Protein AF-A0A4Q0P5L7-F1 (afdb_monomer_lite)

Secondary structure (DSSP, 8-state):
-GGGTTT--SS-SHHHHHHHHHHHHHS---HHHHHHHHHHHHHHHHHHHHHHHHHHHHHHHHT--S--

Organism: NCBI:txid283736

Structure (mmCIF, N/CA/C/O backbone):
data_AF-A0A4Q0P5L7-F1
#
_entry.id   AF-A0A4Q0P5L7-F1
#
loop_
_atom_site.group_PDB
_atom_site.id
_atom_site.type_symbol
_atom_site.label_atom_id
_atom_site.label_alt_id
_atom_site.label_comp_id
_atom_site.label_asym_id
_atom_site.label_entity_id
_atom_site.label_seq_id
_atom_site.pdbx_PDB_ins_code
_atom_site.Cartn_x
_atom_site.Cartn_y
_atom_site.Cartn_z
_atom_site.occupancy
_atom_site.B_iso_or_equiv
_atom_site.auth_seq_id
_atom_site.auth_comp_id
_atom_site.auth_asym_id
_atom_site.auth_atom_id
_atom_site.pdbx_PDB_model_num
ATOM 1 N N . MET A 1 1 ? -0.745 -10.103 -26.031 1.00 45.19 1 MET A N 1
ATOM 2 C CA . MET A 1 1 ? -1.180 -9.828 -24.644 1.00 45.19 1 MET A CA 1
ATOM 3 C C . MET A 1 1 ? -0.987 -8.354 -24.259 1.00 45.19 1 MET A C 1
ATOM 5 O O . MET A 1 1 ? -1.230 -8.003 -23.116 1.00 45.19 1 MET A O 1
ATOM 9 N N . ASP A 1 2 ? -0.680 -7.461 -25.209 1.00 41.69 2 ASP A N 1
ATOM 10 C CA . ASP A 1 2 ? -0.281 -6.072 -24.900 1.00 41.69 2 ASP A CA 1
ATOM 11 C C . ASP A 1 2 ? -1.426 -5.057 -24.829 1.00 41.69 2 ASP A C 1
ATOM 13 O O . ASP A 1 2 ? -1.235 -3.925 -24.405 1.00 41.69 2 ASP A O 1
ATOM 17 N N . ARG A 1 3 ? -2.644 -5.450 -25.219 1.00 37.59 3 ARG A N 1
ATOM 18 C CA . ARG A 1 3 ? -3.802 -4.539 -25.260 1.00 37.59 3 ARG A CA 1
ATOM 19 C C . ARG A 1 3 ? -4.537 -4.409 -23.930 1.00 37.59 3 ARG A C 1
ATOM 21 O O . ARG A 1 3 ? -5.346 -3.504 -23.780 1.00 37.59 3 ARG A O 1
ATOM 28 N N . ALA A 1 4 ? -4.262 -5.307 -22.986 1.00 44.75 4 ALA A N 1
ATOM 29 C CA . ALA A 1 4 ? -4.942 -5.317 -21.700 1.00 44.75 4 ALA A CA 1
ATOM 30 C C . ALA A 1 4 ? -4.354 -4.315 -20.705 1.00 44.75 4 ALA A C 1
ATOM 32 O O . ALA A 1 4 ? -4.995 -4.103 -19.699 1.00 44.75 4 ALA A O 1
ATOM 33 N N . VAL A 1 5 ? -3.179 -3.717 -20.956 1.00 50.66 5 VAL A N 1
ATOM 34 C CA . VAL A 1 5 ? -2.500 -2.829 -19.984 1.00 50.66 5 VAL A CA 1
ATOM 35 C C . VAL A 1 5 ? -2.409 -1.382 -20.443 1.00 50.66 5 VAL A C 1
ATOM 37 O O . VAL A 1 5 ? -2.426 -0.480 -19.618 1.00 50.66 5 VAL A O 1
ATOM 40 N N . THR A 1 6 ? -2.413 -1.127 -21.751 1.00 43.31 6 THR A N 1
ATOM 41 C CA . THR A 1 6 ? -2.362 0.244 -22.281 1.00 43.31 6 THR A CA 1
ATOM 42 C C . THR A 1 6 ? -3.696 0.993 -22.192 1.00 43.31 6 THR A C 1
ATOM 44 O O . THR A 1 6 ? -3.739 2.166 -22.534 1.00 43.31 6 THR A O 1
ATOM 47 N N . ASN A 1 7 ? -4.779 0.322 -21.779 1.00 41.00 7 ASN A N 1
ATOM 48 C CA . ASN A 1 7 ? -6.134 0.882 -21.708 1.00 41.00 7 ASN A CA 1
ATOM 49 C C . ASN A 1 7 ? -6.868 0.535 -20.399 1.00 41.00 7 ASN A C 1
ATOM 51 O O . ASN A 1 7 ? -8.090 0.648 -20.341 1.00 41.00 7 ASN A O 1
ATOM 55 N N . ILE A 1 8 ? -6.152 0.085 -19.361 1.00 48.03 8 ILE A N 1
ATOM 56 C CA . ILE A 1 8 ? -6.765 -0.046 -18.036 1.00 48.03 8 ILE A CA 1
ATOM 57 C C . ILE A 1 8 ? -6.966 1.370 -17.515 1.00 48.03 8 ILE A C 1
ATOM 59 O O . ILE A 1 8 ? -6.006 2.129 -17.385 1.00 48.03 8 ILE A O 1
ATOM 63 N N . GLU A 1 9 ? -8.209 1.722 -17.223 1.00 53.53 9 GLU A N 1
ATOM 64 C CA . GLU A 1 9 ? -8.574 2.901 -16.448 1.00 53.53 9 GLU A CA 1
ATOM 65 C C . GLU A 1 9 ? -7.985 2.790 -15.022 1.00 53.53 9 GLU A C 1
ATOM 67 O O . GLU A 1 9 ? -8.685 2.487 -14.065 1.00 53.53 9 GLU A O 1
ATOM 7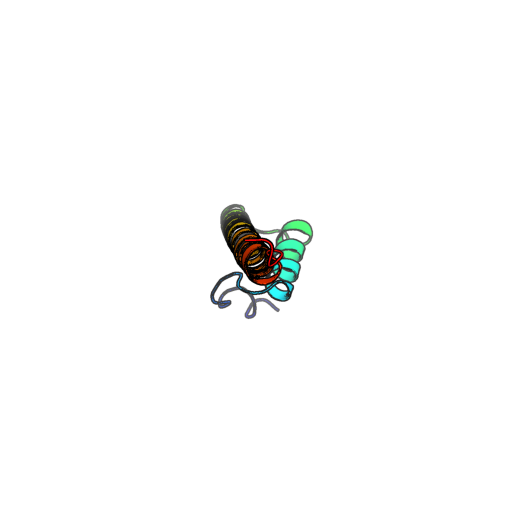2 N N . GLY A 1 10 ? -6.672 2.992 -14.875 1.00 66.62 10 GLY A N 1
ATOM 73 C CA . GLY A 1 10 ? -5.954 2.986 -13.597 1.00 66.62 10 GLY A CA 1
ATOM 74 C C . GLY A 1 10 ? -5.925 1.645 -12.841 1.00 66.62 10 GLY A C 1
ATOM 75 O O . GLY A 1 10 ? -6.681 0.715 -13.102 1.00 66.62 10 GLY A O 1
ATOM 76 N N . ILE A 1 11 ? -5.024 1.537 -11.861 1.00 81.88 11 ILE A N 1
ATOM 77 C CA . ILE A 1 11 ? -5.019 0.420 -10.906 1.00 81.88 11 ILE A CA 1
ATOM 78 C C . ILE A 1 11 ? -6.114 0.710 -9.875 1.00 81.88 11 ILE A C 1
ATOM 80 O O . ILE A 1 11 ? -5.943 1.576 -9.019 1.00 81.88 11 ILE A O 1
ATOM 84 N N . SER A 1 12 ? -7.264 0.051 -10.022 1.00 81.06 12 SER A N 1
ATOM 85 C CA . SER A 1 12 ? -8.485 0.317 -9.243 1.00 81.06 12 SER A CA 1
ATOM 86 C C . SER A 1 12 ? -9.062 -0.916 -8.536 1.00 81.06 12 SER A C 1
ATOM 88 O O . SER A 1 12 ? -10.036 -0.789 -7.798 1.00 81.06 12 SER A O 1
ATOM 90 N N . ASP A 1 13 ? -8.445 -2.089 -8.710 1.00 86.06 13 ASP A N 1
ATOM 91 C CA . ASP A 1 13 ? -8.764 -3.315 -7.974 1.00 86.06 13 ASP A CA 1
ATOM 92 C C . ASP A 1 13 ? -7.496 -4.153 -7.707 1.00 86.06 13 ASP A C 1
ATOM 94 O O . ASP A 1 13 ? -6.490 -4.042 -8.419 1.00 86.06 13 ASP A O 1
ATOM 98 N N . GLY A 1 14 ? -7.550 -5.010 -6.683 1.00 86.56 14 GLY A N 1
ATOM 99 C CA . GLY A 1 14 ? -6.413 -5.811 -6.223 1.00 86.56 14 GLY A CA 1
ATOM 100 C C . GLY A 1 14 ? -5.888 -6.836 -7.238 1.00 86.56 14 GLY A C 1
ATOM 101 O O . GLY A 1 14 ? -4.688 -7.104 -7.278 1.00 86.56 14 GLY A O 1
ATOM 102 N N . GLY A 1 15 ? -6.742 -7.390 -8.098 1.00 90.19 15 GLY A N 1
ATOM 103 C CA . GLY A 1 15 ? -6.360 -8.271 -9.201 1.00 90.19 15 GLY A CA 1
ATOM 104 C C . GLY A 1 15 ? -5.571 -7.539 -10.287 1.00 90.19 15 GLY A C 1
ATOM 105 O O . GLY A 1 15 ? -4.529 -8.028 -10.730 1.00 90.19 15 GLY A O 1
ATOM 106 N N . VAL A 1 16 ? -6.006 -6.335 -10.670 1.00 90.19 16 VAL A N 1
ATOM 107 C CA . VAL A 1 16 ? -5.241 -5.459 -11.575 1.00 90.19 16 VAL A CA 1
ATOM 108 C C . VAL A 1 16 ? -3.914 -5.042 -10.940 1.00 90.19 16 VAL A C 1
ATOM 110 O O . VAL A 1 16 ? -2.884 -5.087 -11.616 1.00 90.19 16 VAL A O 1
ATOM 113 N N . ALA A 1 17 ? -3.906 -4.700 -9.647 1.00 92.12 17 ALA A N 1
ATOM 114 C CA . ALA A 1 17 ? -2.681 -4.374 -8.915 1.00 92.12 17 ALA A CA 1
ATOM 115 C C . ALA A 1 17 ? -1.681 -5.543 -8.928 1.00 92.12 17 ALA A C 1
ATOM 117 O O . ALA A 1 17 ? -0.497 -5.343 -9.202 1.00 92.12 17 ALA A O 1
ATOM 118 N N . LEU A 1 18 ? -2.157 -6.776 -8.719 1.00 92.44 18 LEU A N 1
ATOM 119 C CA . LEU A 1 18 ? -1.326 -7.980 -8.765 1.00 92.44 18 LEU A CA 1
ATOM 120 C C . LEU A 1 18 ? -0.699 -8.196 -10.148 1.00 92.44 18 LEU A C 1
ATOM 122 O O . LEU A 1 18 ? 0.497 -8.473 -10.253 1.00 92.44 18 LEU A O 1
ATOM 126 N N . ILE A 1 19 ? -1.490 -8.046 -11.213 1.00 91.31 19 ILE A N 1
ATOM 127 C CA . ILE A 1 19 ? -0.998 -8.180 -12.590 1.00 91.31 19 ILE A CA 1
ATOM 128 C C . ILE A 1 19 ? 0.029 -7.084 -12.900 1.00 91.31 19 ILE A C 1
ATOM 130 O O . ILE A 1 19 ? 1.083 -7.379 -13.463 1.00 91.31 19 ILE A O 1
ATOM 134 N N . ALA A 1 20 ? -0.240 -5.835 -12.514 1.00 90.44 20 ALA A N 1
ATOM 135 C CA . ALA A 1 20 ? 0.670 -4.712 -12.726 1.00 90.44 20 ALA A CA 1
ATOM 136 C C . ALA A 1 20 ? 2.000 -4.898 -11.976 1.00 90.44 20 ALA A C 1
ATOM 138 O O . ALA A 1 20 ? 3.069 -4.671 -12.544 1.00 90.44 20 ALA A O 1
ATOM 139 N N . TYR A 1 21 ? 1.952 -5.391 -10.737 1.00 92.38 21 TYR A N 1
ATOM 140 C CA . TYR A 1 21 ? 3.150 -5.729 -9.976 1.00 92.38 21 TYR A CA 1
ATOM 141 C C . TYR A 1 21 ? 3.944 -6.869 -10.630 1.00 92.38 21 TYR A C 1
ATOM 143 O O . TYR A 1 21 ? 5.160 -6.767 -10.780 1.00 92.38 21 TYR A O 1
ATOM 151 N N . GLY A 1 22 ? 3.267 -7.924 -11.096 1.00 92.12 22 GLY A N 1
ATOM 152 C CA . GLY A 1 22 ? 3.909 -9.016 -11.832 1.00 92.12 22 GLY A CA 1
ATOM 153 C C . GLY A 1 22 ? 4.626 -8.530 -13.096 1.00 92.12 22 GLY A C 1
ATOM 154 O O . GLY A 1 22 ? 5.758 -8.933 -13.355 1.00 92.12 22 GLY A O 1
ATOM 155 N N . LYS A 1 23 ? 4.009 -7.600 -13.834 1.00 89.06 23 LYS A N 1
ATOM 156 C CA . LYS A 1 23 ? 4.617 -6.952 -15.007 1.00 89.06 23 LYS A CA 1
ATOM 157 C C . LYS A 1 23 ? 5.891 -6.197 -14.662 1.00 89.06 23 LYS A C 1
ATOM 159 O O . LYS A 1 23 ? 6.879 -6.339 -15.369 1.00 89.06 23 LYS A O 1
ATOM 164 N N . LEU A 1 24 ? 5.891 -5.456 -13.556 1.00 89.25 24 LEU A N 1
ATOM 165 C CA . LEU A 1 24 ? 7.068 -4.721 -13.091 1.00 89.25 24 LEU A CA 1
ATOM 166 C C . LEU A 1 24 ? 8.257 -5.638 -12.746 1.00 89.25 24 LEU A C 1
ATOM 168 O O . LEU A 1 24 ? 9.401 -5.230 -12.914 1.00 89.25 24 LEU A O 1
ATOM 172 N N . GLN A 1 25 ? 7.996 -6.853 -12.252 1.00 88.25 25 GLN A N 1
ATOM 173 C CA . GLN A 1 25 ? 9.038 -7.785 -11.798 1.00 88.25 25 GLN A CA 1
ATOM 174 C C . GLN A 1 25 ? 9.556 -8.731 -12.891 1.00 88.25 25 GLN A C 1
ATOM 176 O O . GLN A 1 25 ? 10.696 -9.185 -12.813 1.00 88.25 25 GLN A O 1
ATOM 181 N N . LEU A 1 26 ? 8.712 -9.086 -13.864 1.00 85.50 26 LEU A N 1
ATOM 182 C CA . LEU A 1 26 ? 8.973 -10.187 -14.800 1.00 85.50 26 LEU A CA 1
ATOM 183 C C . LEU A 1 26 ? 9.153 -9.742 -16.257 1.00 85.50 26 LEU A C 1
ATOM 185 O O . LEU A 1 26 ? 9.741 -10.487 -17.040 1.00 85.50 26 LEU A O 1
ATOM 189 N N . GLU A 1 27 ? 8.639 -8.571 -16.640 1.00 83.50 27 GLU A N 1
ATOM 190 C CA . GLU A 1 27 ? 8.759 -8.037 -18.001 1.00 83.50 27 GLU A CA 1
ATOM 191 C C . GLU A 1 27 ? 9.872 -6.975 -18.064 1.00 83.50 27 GLU A C 1
ATOM 193 O O . GLU A 1 27 ? 10.104 -6.240 -17.105 1.00 83.50 27 GLU A O 1
ATOM 198 N N . ASP A 1 28 ? 10.553 -6.859 -19.210 1.00 81.31 28 ASP A N 1
ATOM 199 C CA . ASP A 1 28 ? 11.496 -5.759 -19.454 1.00 81.31 28 ASP A CA 1
ATOM 200 C C . ASP A 1 28 ? 10.710 -4.476 -19.765 1.00 81.31 28 ASP A C 1
ATOM 202 O O . ASP A 1 28 ? 10.386 -4.153 -20.914 1.00 81.31 28 ASP A O 1
ATOM 206 N N . VAL A 1 29 ? 10.299 -3.784 -18.702 1.00 84.19 29 VAL A N 1
ATOM 207 C CA . VAL A 1 29 ? 9.536 -2.539 -18.788 1.00 84.19 29 VAL A CA 1
ATOM 208 C C . VAL A 1 29 ? 10.471 -1.353 -18.982 1.0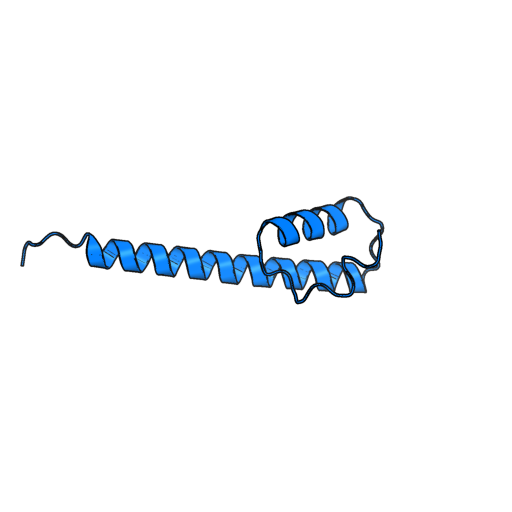0 84.19 29 VAL A C 1
ATOM 210 O O . VAL A 1 29 ? 11.423 -1.139 -18.232 1.00 84.19 29 VAL A O 1
ATOM 213 N N . SER A 1 30 ? 10.149 -0.498 -19.957 1.00 87.88 30 SER A N 1
ATOM 214 C CA . SER A 1 30 ? 10.859 0.775 -20.117 1.00 87.88 30 SER A CA 1
ATOM 215 C C . SER A 1 30 ? 10.816 1.590 -18.819 1.00 87.88 30 SER A C 1
ATOM 217 O O . SER A 1 30 ? 9.793 1.605 -18.135 1.00 87.88 30 SER A O 1
ATOM 219 N N . LYS A 1 31 ? 11.879 2.350 -18.519 1.00 86.19 31 LYS A N 1
ATOM 220 C CA . LYS A 1 31 ? 11.955 3.191 -17.305 1.00 86.19 31 LYS A CA 1
ATOM 221 C C . LYS A 1 31 ? 10.708 4.055 -17.083 1.00 86.19 31 LYS A C 1
ATOM 223 O O . LYS A 1 31 ? 10.244 4.183 -15.959 1.00 86.19 31 LYS A O 1
ATOM 228 N N . ARG A 1 32 ? 10.159 4.635 -18.157 1.00 84.81 32 ARG A N 1
ATOM 229 C CA . ARG A 1 32 ? 8.942 5.455 -18.092 1.00 84.81 32 ARG A CA 1
ATOM 230 C C . ARG A 1 32 ? 7.708 4.623 -17.732 1.00 84.81 32 ARG A C 1
ATOM 232 O O . ARG A 1 32 ? 6.982 5.006 -16.829 1.00 84.81 32 ARG A O 1
ATOM 239 N N . GLY A 1 33 ? 7.507 3.484 -18.397 1.00 84.19 33 GLY A N 1
ATOM 240 C CA . GLY A 1 33 ? 6.379 2.594 -18.102 1.00 84.19 33 GLY A CA 1
ATOM 241 C C . GLY A 1 33 ? 6.458 1.975 -16.702 1.00 84.19 33 GLY A C 1
ATOM 242 O O . GLY A 1 33 ? 5.443 1.871 -16.025 1.00 84.19 33 GLY A O 1
ATOM 243 N N . GLY A 1 34 ? 7.663 1.636 -16.230 1.00 88.69 34 GLY A N 1
ATOM 244 C CA . GLY A 1 34 ? 7.884 1.163 -14.860 1.00 88.69 34 GLY A CA 1
ATOM 245 C C . GLY A 1 34 ? 7.483 2.202 -13.810 1.00 88.69 34 GLY A C 1
ATOM 246 O O . GLY A 1 34 ? 6.752 1.872 -12.882 1.00 88.69 34 GLY A O 1
ATOM 247 N N . LEU A 1 35 ? 7.872 3.470 -14.006 1.00 89.31 35 LEU A N 1
ATOM 248 C CA . LEU A 1 35 ? 7.467 4.579 -13.131 1.00 89.31 35 LEU A CA 1
ATOM 249 C C . LEU A 1 35 ? 5.949 4.821 -13.145 1.00 89.31 35 LEU A C 1
ATOM 251 O O . LEU A 1 35 ? 5.369 5.165 -12.119 1.00 89.31 35 LEU A O 1
ATOM 255 N N . GLU A 1 36 ? 5.284 4.660 -14.289 1.00 87.88 36 GLU A N 1
ATOM 256 C CA . GLU A 1 36 ? 3.821 4.779 -14.380 1.00 87.88 36 GLU A CA 1
ATOM 257 C C . GLU A 1 36 ? 3.114 3.669 -13.585 1.00 87.88 36 GLU A C 1
ATOM 259 O O . GLU A 1 36 ? 2.171 3.952 -12.843 1.00 87.88 36 GLU A O 1
ATOM 264 N N . ILE A 1 37 ? 3.606 2.428 -13.678 1.00 89.88 37 ILE A N 1
ATOM 265 C CA . ILE A 1 37 ? 3.100 1.290 -12.896 1.00 89.88 37 I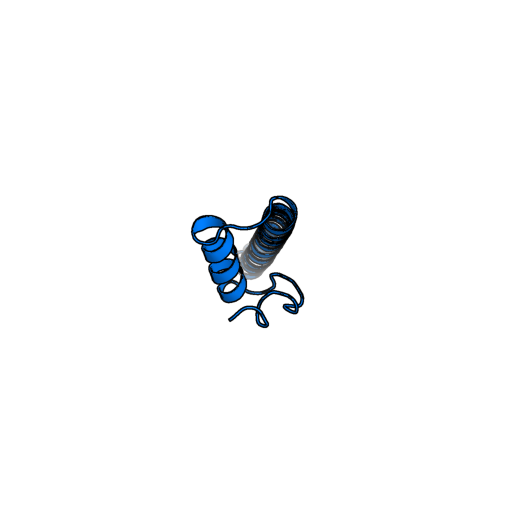LE A CA 1
ATOM 266 C C . ILE A 1 37 ? 3.331 1.512 -11.398 1.00 89.88 37 ILE A C 1
ATOM 268 O O . ILE A 1 37 ? 2.403 1.338 -10.609 1.00 89.88 37 ILE A O 1
ATOM 272 N N . GLU A 1 38 ? 4.536 1.925 -11.002 1.00 91.44 38 GLU A N 1
ATOM 273 C CA . GLU A 1 38 ? 4.888 2.196 -9.604 1.00 91.44 38 GLU A CA 1
ATOM 274 C C . GLU A 1 38 ? 3.978 3.269 -8.994 1.00 91.44 38 GLU A C 1
ATOM 276 O O . GLU A 1 38 ? 3.375 3.050 -7.944 1.00 91.44 38 GLU A O 1
ATOM 281 N N . ASN A 1 39 ? 3.790 4.392 -9.691 1.00 91.00 39 ASN A N 1
ATOM 282 C CA . ASN A 1 39 ? 2.896 5.460 -9.241 1.00 91.00 39 ASN A CA 1
ATOM 283 C C . ASN A 1 39 ? 1.438 4.992 -9.122 1.00 91.00 39 ASN A C 1
ATOM 285 O O . ASN A 1 39 ? 0.735 5.378 -8.185 1.00 91.00 39 ASN A O 1
ATOM 289 N N . GLY A 1 40 ? 0.972 4.156 -10.053 1.00 90.75 40 GLY A N 1
ATOM 290 C CA . GLY A 1 40 ? -0.363 3.569 -9.979 1.00 90.75 40 GLY A CA 1
ATOM 291 C C . GLY A 1 40 ? -0.531 2.651 -8.764 1.00 90.75 40 GLY A C 1
ATOM 292 O O . GLY A 1 40 ? -1.543 2.739 -8.072 1.00 90.75 40 GLY A O 1
ATOM 293 N N . LEU A 1 41 ? 0.470 1.813 -8.477 1.00 92.69 41 LEU A N 1
ATOM 294 C CA . LEU A 1 41 ? 0.470 0.909 -7.325 1.00 92.69 41 LEU A CA 1
ATOM 295 C C . LEU A 1 41 ? 0.479 1.684 -6.004 1.00 92.69 41 LEU A C 1
ATOM 297 O O . LEU A 1 41 ? -0.289 1.353 -5.107 1.00 92.69 41 LEU A O 1
ATOM 301 N N . LEU A 1 42 ? 1.292 2.738 -5.895 1.00 93.12 42 LEU A N 1
ATOM 302 C CA . LEU A 1 42 ? 1.333 3.594 -4.704 1.00 93.12 42 LEU A CA 1
ATOM 303 C C . LEU A 1 42 ? -0.029 4.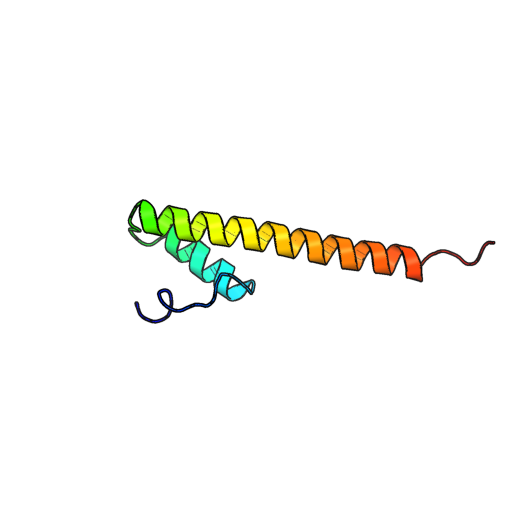236 -4.429 1.00 93.12 42 LEU A C 1
ATOM 305 O O . LEU A 1 42 ? -0.534 4.157 -3.311 1.00 93.12 42 LEU A O 1
ATOM 309 N N . ARG A 1 43 ? -0.667 4.791 -5.464 1.00 90.50 43 ARG A N 1
ATOM 310 C CA . ARG A 1 43 ? -1.995 5.399 -5.332 1.00 90.50 43 ARG A CA 1
ATOM 311 C C . ARG A 1 43 ? -3.071 4.383 -4.944 1.00 90.50 43 ARG A C 1
ATOM 313 O O . ARG A 1 43 ? -3.962 4.710 -4.163 1.00 90.50 43 ARG A O 1
ATOM 320 N N . TYR A 1 44 ? -2.991 3.163 -5.472 1.00 91.50 44 TYR A N 1
ATOM 321 C CA . TYR A 1 44 ? -3.887 2.075 -5.088 1.00 91.50 44 TYR A CA 1
ATOM 322 C C . TYR A 1 44 ? -3.690 1.676 -3.613 1.00 91.50 44 TYR A C 1
ATOM 324 O O . TYR A 1 44 ? -4.662 1.604 -2.866 1.00 91.50 44 TYR A O 1
ATOM 332 N N . CYS A 1 45 ? -2.444 1.532 -3.149 1.00 92.69 45 CYS A N 1
ATOM 333 C CA . CYS A 1 45 ? -2.130 1.255 -1.741 1.00 92.69 45 CYS A CA 1
ATOM 334 C C . CYS A 1 45 ? -2.641 2.346 -0.782 1.00 92.69 45 CYS A C 1
ATOM 336 O O . CYS A 1 45 ? -3.128 2.038 0.311 1.00 92.69 45 CYS A O 1
ATOM 338 N N . GLU A 1 46 ? -2.539 3.620 -1.171 1.00 92.81 46 GLU A N 1
ATOM 339 C CA . GLU A 1 46 ? -3.095 4.741 -0.401 1.00 92.81 46 GLU A CA 1
ATOM 340 C C . GLU A 1 46 ? -4.622 4.645 -0.290 1.00 92.81 46 GLU A C 1
ATOM 342 O O . GLU A 1 46 ? -5.177 4.815 0.799 1.00 92.81 46 GLU A O 1
ATOM 347 N N . LEU A 1 47 ? -5.302 4.330 -1.398 1.00 90.50 47 LEU A N 1
ATOM 348 C CA . LEU A 1 47 ? -6.756 4.184 -1.434 1.00 90.50 47 LEU A CA 1
ATOM 349 C C . LEU A 1 47 ? -7.235 2.992 -0.593 1.00 90.50 47 LEU A C 1
ATOM 351 O O . LEU A 1 47 ? -8.178 3.143 0.185 1.00 90.50 47 LEU A O 1
ATOM 355 N N . ASP A 1 48 ? -6.559 1.845 -0.686 1.00 92.12 48 ASP A N 1
ATOM 356 C CA . ASP A 1 48 ? -6.864 0.652 0.113 1.00 92.12 48 ASP A CA 1
ATOM 357 C C . ASP A 1 48 ? -6.660 0.913 1.613 1.00 92.12 48 ASP A C 1
ATOM 359 O O . ASP A 1 48 ? -7.481 0.515 2.444 1.00 92.12 48 ASP A O 1
ATOM 363 N N . THR A 1 49 ? -5.608 1.656 1.973 1.00 93.62 49 THR A N 1
ATOM 364 C CA . THR A 1 49 ? -5.367 2.069 3.364 1.00 93.62 49 THR A CA 1
ATOM 365 C C . THR A 1 49 ? -6.480 2.987 3.867 1.00 93.62 49 THR A C 1
ATOM 367 O O . THR A 1 49 ? -6.975 2.808 4.982 1.00 93.62 49 THR A O 1
ATOM 370 N N . LEU A 1 50 ? -6.919 3.948 3.049 1.00 95.00 50 LEU A N 1
ATOM 371 C CA . LEU A 1 50 ? -8.025 4.837 3.398 1.00 95.00 50 LEU A CA 1
ATOM 372 C C . LEU A 1 50 ? -9.336 4.061 3.583 1.00 95.00 50 LEU A C 1
ATOM 374 O O . LEU A 1 50 ? -10.046 4.293 4.563 1.00 95.00 50 LEU A O 1
ATOM 378 N N . ALA A 1 51 ? -9.638 3.117 2.689 1.00 94.00 51 ALA A N 1
ATOM 379 C CA . ALA A 1 51 ? -10.821 2.268 2.792 1.00 94.00 51 ALA A CA 1
ATOM 380 C C . ALA A 1 51 ? -10.811 1.437 4.087 1.00 94.00 51 ALA A C 1
ATOM 382 O O . ALA A 1 51 ? -11.820 1.377 4.794 1.00 94.00 51 ALA A O 1
ATOM 383 N N . LEU A 1 52 ? -9.659 0.863 4.455 1.00 95.88 52 LEU A N 1
ATOM 384 C CA . LEU A 1 52 ? -9.493 0.131 5.713 1.00 95.88 52 LEU A CA 1
ATOM 385 C C . LEU A 1 52 ? -9.757 1.022 6.936 1.00 95.88 52 LEU A C 1
ATOM 387 O O . LEU A 1 52 ? -10.458 0.604 7.859 1.00 95.88 52 LEU A O 1
ATOM 391 N N . VAL A 1 53 ? -9.232 2.251 6.940 1.00 97.69 53 VAL A N 1
ATOM 392 C CA . VAL A 1 53 ? -9.467 3.221 8.022 1.00 97.69 53 VAL A CA 1
ATOM 393 C C . VAL A 1 53 ? -10.947 3.590 8.117 1.00 97.69 53 VAL A C 1
ATOM 395 O O . VAL A 1 53 ? -11.492 3.596 9.216 1.00 97.69 53 VAL A O 1
ATOM 398 N N . MET A 1 54 ? -11.625 3.831 6.991 1.00 97.25 54 MET A N 1
ATOM 399 C CA . MET A 1 54 ? -13.066 4.117 6.977 1.00 97.25 54 MET A CA 1
ATOM 400 C C . MET A 1 54 ? -13.886 2.979 7.598 1.00 97.25 54 MET A C 1
ATOM 402 O O . MET A 1 54 ? -14.773 3.226 8.416 1.00 97.25 54 MET A O 1
ATOM 406 N N . ILE A 1 55 ? -13.564 1.731 7.248 1.00 96.81 55 ILE A N 1
ATOM 407 C CA . ILE A 1 55 ? -14.212 0.540 7.810 1.00 96.81 55 ILE A CA 1
ATOM 408 C C . ILE A 1 55 ? -13.941 0.435 9.318 1.00 96.81 55 ILE A C 1
ATOM 410 O O . ILE A 1 55 ? -14.860 0.174 10.098 1.00 96.81 55 ILE A O 1
ATOM 414 N N . LEU A 1 56 ? -12.696 0.661 9.747 1.00 96.31 56 LEU A N 1
ATOM 415 C CA . LEU A 1 56 ? -12.319 0.633 11.159 1.00 96.31 56 LEU A CA 1
ATOM 416 C C . LEU A 1 56 ? -13.072 1.694 11.970 1.00 96.31 56 LEU A C 1
ATOM 418 O O . LEU A 1 56 ? -13.613 1.373 13.026 1.00 96.31 56 LEU A O 1
ATOM 422 N N . GLU A 1 57 ? -13.125 2.936 11.489 1.00 96.69 57 GLU A N 1
ATOM 423 C CA . GLU A 1 57 ? -13.839 4.027 12.161 1.00 96.69 57 GLU A CA 1
ATOM 424 C C . GLU A 1 57 ? -15.339 3.737 1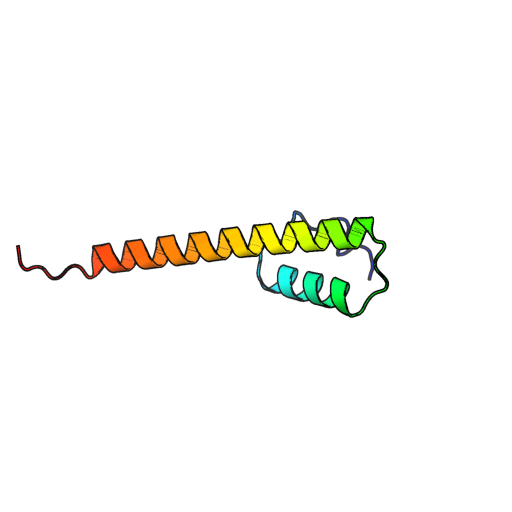2.268 1.00 96.69 57 GLU A C 1
ATOM 426 O O . GLU A 1 57 ? -15.921 3.907 13.342 1.00 96.69 57 GLU A O 1
ATOM 431 N N . TYR A 1 58 ? -15.946 3.188 11.213 1.00 96.06 58 TYR A N 1
ATOM 432 C CA . TYR A 1 58 ? -17.336 2.737 11.257 1.00 96.06 58 TYR A CA 1
ATOM 433 C C . TYR A 1 58 ? -17.565 1.688 12.354 1.00 96.06 58 TYR A C 1
ATOM 435 O O . TYR A 1 58 ? -18.455 1.842 13.192 1.00 96.06 58 TYR A O 1
ATOM 443 N N . PHE A 1 59 ? -16.736 0.642 12.415 1.00 95.00 59 PHE A N 1
ATOM 444 C CA . PHE A 1 59 ? -16.864 -0.372 13.463 1.00 95.00 59 PHE A CA 1
ATOM 445 C C . PHE A 1 59 ? -16.633 0.202 14.861 1.00 95.00 59 PHE A C 1
ATOM 447 O O . PHE A 1 59 ? -17.353 -0.152 15.795 1.00 95.00 59 PHE A O 1
ATOM 454 N N . ARG A 1 60 ? -15.673 1.120 15.017 1.00 92.56 60 ARG A N 1
ATOM 455 C CA . ARG A 1 60 ? -15.431 1.818 16.286 1.00 92.56 60 ARG A CA 1
ATOM 456 C C . ARG A 1 60 ? -16.628 2.638 16.734 1.00 92.56 60 ARG A C 1
ATOM 458 O O . ARG A 1 60 ? -16.796 2.793 17.937 1.00 92.56 60 ARG A O 1
A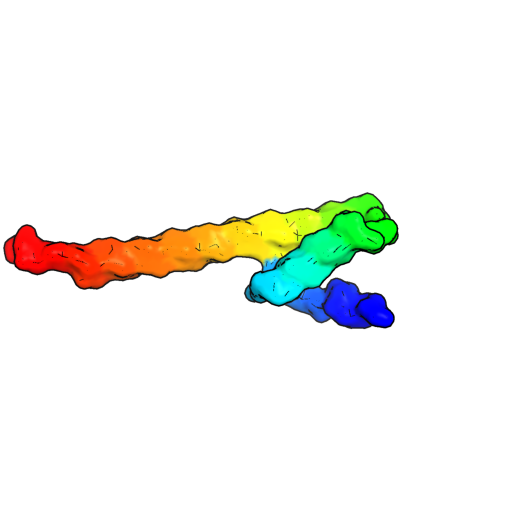TOM 465 N N . GLU A 1 61 ? -17.422 3.178 15.814 1.00 93.12 61 GLU A N 1
ATOM 466 C CA . GLU A 1 61 ? -18.648 3.908 16.128 1.00 93.12 61 GLU A CA 1
ATOM 467 C C . GLU A 1 61 ? -19.802 2.972 16.496 1.00 93.12 61 GLU A C 1
ATOM 469 O O . GLU A 1 61 ? -20.439 3.177 17.528 1.00 93.12 61 GLU A O 1
ATOM 474 N N . VAL A 1 62 ? -20.021 1.917 15.709 1.00 94.06 62 VAL A N 1
ATOM 475 C CA . VAL A 1 62 ? -21.122 0.959 15.908 1.00 94.06 62 VAL A CA 1
ATOM 476 C C . VAL A 1 62 ? -20.941 0.107 17.166 1.00 94.06 62 VAL A C 1
ATOM 478 O O . VAL A 1 62 ? -21.917 -0.214 17.838 1.00 94.06 62 VAL A O 1
ATOM 481 N N . ILE A 1 63 ? -19.701 -0.256 17.505 1.00 91.69 63 ILE A N 1
ATOM 482 C CA . ILE A 1 63 ? -19.382 -1.136 18.641 1.00 91.69 63 ILE A CA 1
ATOM 483 C C . ILE A 1 63 ? -19.175 -0.329 19.937 1.00 91.69 63 ILE A C 1
ATOM 485 O O . ILE A 1 63 ? -18.863 -0.912 20.976 1.00 91.69 63 ILE A O 1
ATOM 489 N N . LYS A 1 64 ? -19.367 1.006 19.937 1.00 79.44 64 LYS A N 1
ATOM 490 C CA . LYS A 1 64 ? -19.294 1.794 21.181 1.00 79.44 64 LYS A CA 1
ATOM 491 C C . LYS A 1 64 ? -20.225 1.161 22.220 1.00 79.44 64 LYS A C 1
ATOM 493 O O . LYS A 1 64 ? -21.430 1.090 21.975 1.00 79.44 64 LYS A O 1
ATOM 498 N N . PRO A 1 65 ? -19.703 0.695 23.370 1.00 71.75 65 PRO A N 1
ATOM 499 C CA . PRO A 1 65 ? -20.560 0.129 24.395 1.00 71.75 65 PRO A CA 1
ATOM 500 C C . PRO A 1 65 ? -21.563 1.201 24.830 1.00 71.75 65 PRO A C 1
ATOM 502 O O . PRO A 1 65 ? -21.167 2.331 25.127 1.00 71.75 65 PRO A O 1
ATOM 505 N N . LEU A 1 66 ? -22.854 0.846 24.865 1.00 66.25 66 LEU A N 1
ATOM 506 C CA . LEU A 1 66 ? -23.897 1.634 25.525 1.00 66.25 66 LEU A CA 1
ATOM 507 C C . LEU A 1 66 ? -23.622 1.631 27.037 1.00 66.25 66 LEU A C 1
ATOM 509 O O . LEU A 1 66 ? -24.260 0.920 27.796 1.00 66.25 66 LEU A O 1
ATOM 513 N N . ASN A 1 67 ? -22.626 2.392 27.468 1.00 63.00 67 ASN A N 1
ATOM 514 C CA . ASN A 1 67 ? -22.456 2.822 28.848 1.00 63.00 67 ASN A CA 1
ATOM 515 C C . ASN A 1 67 ? -22.209 4.331 28.806 1.00 63.00 67 ASN A C 1
ATOM 517 O O . ASN A 1 67 ? -21.092 4.817 28.994 1.00 63.00 67 ASN A O 1
ATOM 521 N N . ARG A 1 68 ? -23.275 5.057 28.477 1.00 55.75 68 ARG A N 1
ATOM 522 C CA . ARG A 1 68 ? -23.445 6.475 28.768 1.00 55.75 68 ARG A CA 1
ATOM 523 C C . ARG A 1 68 ? -24.796 6.664 29.427 1.00 55.75 68 ARG A C 1
ATOM 525 O O . ARG A 1 68 ? -25.753 6.029 28.933 1.00 55.75 68 ARG A O 1
#

pLDDT: mean 82.5, std 16.68, range [37.59, 97.69]

Sequence (68 aa):
MDRAVTNIEGISDGGVALIAYGKLQLEDVSKRGGLEIENGLLRYCELDTLALVMILEYFREVIKPLNR

Radius of gyration: 17.6 Å; chains: 1; bounding box: 36×17×54 Å

Foldseek 3Di:
DPPVPVPPPFDADPVSLVVLVCCLVPPPDDPVRNVVSVVRNVVNVVVVVVVVVVVVVVCVVVVPPPPD